Protein 6Z2T (pdb70)

Nearest PDB structures (foldseek):
  6z2t-assembly1_A  TM=1.018E+00  e=1.294E-07  Influenza A virus (A/Mexico City/63/2009(H1N1))
  5l8b-assembly1_J  TM=7.627E-01  e=6.982E+00  Rhodospirillum rubrum
  5l89-assembly3_Z  TM=7.605E-01  e=9.098E+00  Rhodospirillum rubrum
  3q84-assembly1_A  TM=5.729E-01  e=9.098E+00  Homo sapiens

InterPro domains:
  IPR000386 Haemagglutinin, influenzavirus B [PR00331] (10-33)
  IPR000386 Haemagglutinin, influenzavirus B [PR00331] (49-70)
  IPR000386 Haemagglutinin, influenzavirus B [PR00331] (78-100)
  IPR000386 Haemagglutinin, influenzavirus B [PR00331] (112-130)
  IPR000386 Haemagglutinin, influenzavirus B [PR00331] (131-148)
  IPR001364 Haemagglutinin, influenzavirus A/B [PF00509] (1-186)
  IPR001364 Haemagglutinin, influenzavirus A/B [PR00329] (10-33)
  IPR001364 Haemagglutinin, influenzavirus A/B [PR00329] (49-70)
  IPR001364 Haemagglutinin, influenzavirus A/B [PR00329] (112-130)

Solvent-accessible surface area: 5258 Å² total; per-residue (Å²): 234,127,127,181,155,76,72,105,85,122,149,62,67,84,26,112,69,87,97,63,48,143,52,21,99,83,11,76,116,57,39,114,119,194,92,54,72,137,116,62,72,106,8,101,86,87,84,97,133,11,102,71,78,55,147,135,81

Secondary structure (DSSP, 8-state):
---HHHHHHHHHHHHHHHHHHHHHHHHHHHHHTTSS-TTSHHHHHHHHHHHHHHHH-

Radius of gyration: 15.2 Å; Cα contacts (8 Å, |Δi|>4): 24; chains: 1; bounding box: 22×17×50 Å

Structure (mmCIF, N/CA/C/O backbone):
data_6Z2T
#
_entry.id   6Z2T
#
_cell.length_a   36.780
_cell.length_b   36.780
_cell.length_c   166.570
_cell.angle_alpha   90.000
_cell.angle_beta   90.000
_cell.angle_gamma   120.000
#
_symmetry.space_group_name_H-M   'P 63 2 2'
#
loop_
_entity.id
_entity.type
_entity.pdbx_description
1 polymer Hemagglutinin
2 non-polymer 'PHOSPHATE ION'
3 water water
#
loop_
_atom_site.group_PDB
_atom_site.id
_atom_site.type_symbol
_atom_site.label_atom_id
_atom_site.label_alt_id
_atom_site.label_comp_id
_atom_site.label_asym_id
_atom_site.label_entity_id
_atom_site.label_seq_id
_atom_site.pdbx_PDB_ins_code
_atom_site.Cartn_x
_atom_site.Cartn_y
_atom_site.Cartn_z
_atom_site.occupancy
_atom_site.B_iso_or_equiv
_atom_site.auth_seq_id
_atom_site.auth_comp_id
_atom_site.auth_asym_id
_atom_site.auth_atom_id
_atom_site.pdbx_PDB_model_num
ATOM 1 N N . MET A 1 1 ? 4.437 -10.255 154.977 1.00 26.03 16 MET A N 1
ATOM 2 C CA . MET A 1 1 ? 5.661 -11.070 155.278 1.00 24.06 16 MET A CA 1
ATOM 3 C C . MET A 1 1 ? 6.240 -10.663 156.644 1.00 26.47 16 MET A C 1
ATOM 4 O O . MET A 1 1 ? 6.258 -9.459 156.952 1.00 27.88 16 MET A O 1
ATOM 9 N N . GLU A 1 2 ? 6.698 -11.651 157.399 1.00 25.85 17 GLU A N 1
ATOM 10 C CA . GLU A 1 2 ? 7.179 -11.492 158.797 1.00 27.65 17 GLU A CA 1
ATOM 11 C C . GLU A 1 2 ? 8.390 -10.553 158.790 1.00 28.89 17 GLU A C 1
ATOM 12 O O . GLU A 1 2 ? 9.315 -10.797 157.995 1.00 28.19 17 GLU A O 1
ATOM 18 N N . LYS A 1 3 ? 8.416 -9.523 159.651 1.00 26.86 18 LYS A N 1
ATOM 19 C CA . LYS A 1 3 ? 9.583 -8.611 159.790 1.00 27.79 18 LYS A CA 1
ATOM 20 C C . LYS A 1 3 ? 10.503 -9.194 160.878 1.00 24.34 18 LYS A C 1
ATOM 21 O O . LYS A 1 3 ? 10.452 -8.785 162.042 1.00 23.16 18 LYS A O 1
ATOM 27 N N . ARG A 1 4 ? 11.289 -10.192 160.528 1.00 23.72 19 ARG A N 1
ATOM 28 C CA . ARG A 1 4 ? 11.973 -11.020 161.521 1.00 22.30 19 ARG A CA 1
ATOM 29 C C . ARG A 1 4 ? 12.948 -10.188 162.368 1.0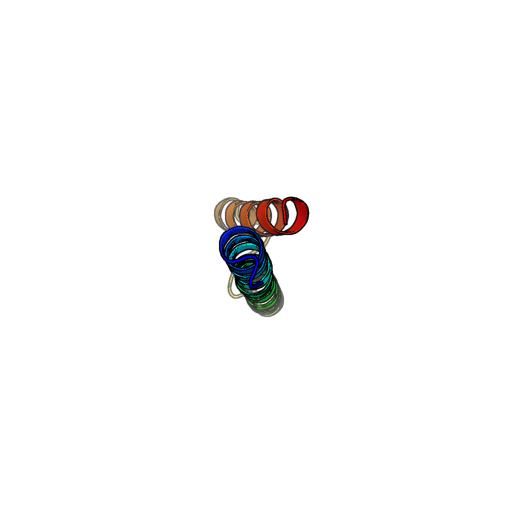0 21.27 19 ARG A C 1
ATOM 30 O O . ARG A 1 4 ? 13.014 -10.431 163.593 1.00 20.58 19 ARG A O 1
ATOM 38 N N . ILE A 1 5 ? 13.717 -9.291 161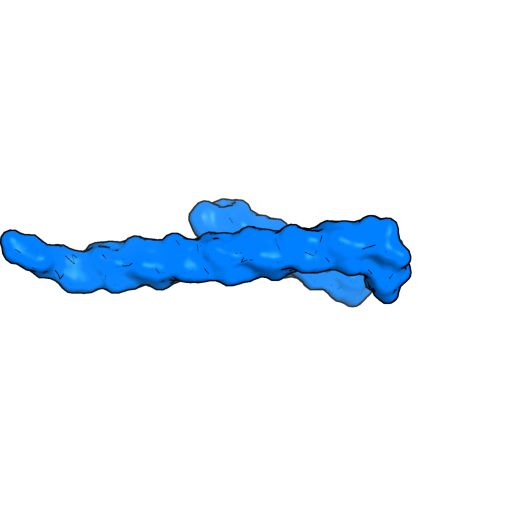.780 1.00 21.00 20 ILE A N 1
ATOM 39 C CA . ILE A 1 5 ? 14.740 -8.565 162.568 1.00 22.42 20 ILE A CA 1
ATOM 40 C C . ILE A 1 5 ? 14.045 -7.537 163.465 1.00 23.56 20 ILE A C 1
ATOM 41 O O . ILE A 1 5 ? 14.398 -7.455 164.660 1.00 22.96 20 ILE A O 1
ATOM 46 N N . GLU A 1 6 ? 13.048 -6.824 162.958 1.00 21.73 21 GLU A N 1
ATOM 47 C CA . GLU A 1 6 ? 12.282 -5.837 163.755 1.00 24.49 21 GLU A CA 1
ATOM 48 C C . GLU A 1 6 ? 11.629 -6.551 164.935 1.00 21.97 21 GLU A C 1
ATOM 49 O O . GLU A 1 6 ? 11.645 -6.004 166.071 1.00 21.68 21 GLU A O 1
ATOM 55 N N . ASN A 1 7 ? 11.049 -7.724 164.711 1.00 20.87 22 ASN A N 1
ATOM 56 C CA . ASN A 1 7 ? 10.336 -8.464 165.770 1.00 22.34 22 ASN A CA 1
ATOM 57 C C . ASN A 1 7 ? 11.354 -8.965 166.809 1.00 21.01 22 ASN A C 1
ATOM 58 O O . ASN A 1 7 ? 11.038 -8.938 168.006 1.00 22.25 22 ASN A O 1
ATOM 63 N N . LEU A 1 8 ? 12.515 -9.455 166.390 1.00 19.84 23 LEU A N 1
ATOM 64 C CA . LEU A 1 8 ? 13.520 -9.946 167.359 1.00 20.28 23 LEU A CA 1
ATOM 65 C C . LEU A 1 8 ? 14.085 -8.758 168.153 1.00 19.15 23 LEU A C 1
ATOM 66 O O . LEU A 1 8 ? 14.224 -8.868 169.369 1.00 19.00 23 LEU A O 1
ATOM 71 N N . ASN A 1 9 ? 14.272 -7.601 167.530 1.00 18.99 24 ASN A N 1
ATOM 72 C CA . ASN A 1 9 ? 14.718 -6.394 168.257 1.00 21.09 24 ASN A CA 1
ATOM 73 C C . ASN A 1 9 ? 13.675 -6.008 169.308 1.00 20.07 24 ASN A C 1
ATOM 74 O O . ASN A 1 9 ? 14.044 -5.674 170.457 1.00 19.53 24 ASN A O 1
ATOM 79 N N . LYS A 1 10 ? 12.381 -6.060 168.970 1.00 20.89 25 LYS A N 1
ATOM 80 C CA . LYS A 1 10 ? 11.303 -5.704 169.922 1.00 22.61 25 LYS A CA 1
ATOM 81 C C . LYS A 1 10 ? 11.298 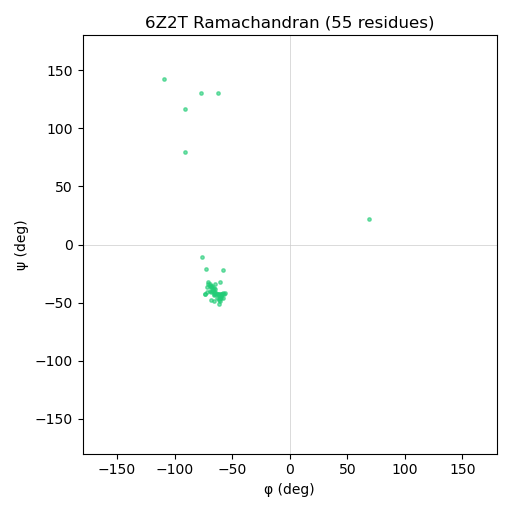-6.712 171.063 1.00 20.92 25 LYS A C 1
ATOM 82 O O . LYS A 1 10 ? 11.122 -6.290 172.246 1.00 21.01 25 LYS A O 1
ATO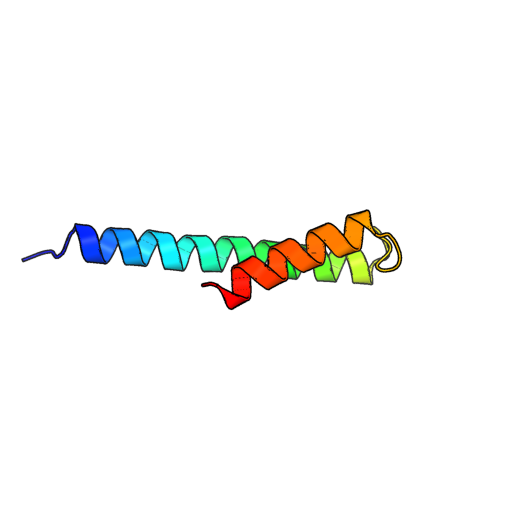M 88 N N . LYS A 1 11 ? 11.481 -7.997 170.773 1.00 19.50 26 LYS A N 1
ATOM 89 C CA . LYS A 1 11 ? 11.524 -9.066 171.794 1.00 19.29 26 LYS A CA 1
ATOM 90 C C . LYS A 1 11 ? 12.682 -8.793 172.761 1.00 19.55 26 LYS A C 1
ATOM 91 O O . LYS A 1 11 ? 12.521 -8.983 173.984 1.00 19.43 26 LYS A O 1
ATOM 97 N N . VAL A 1 12 ? 13.836 -8.399 172.253 1.00 17.89 27 VAL A N 1
ATOM 98 C CA . VAL A 1 12 ? 15.038 -8.138 173.109 1.00 17.76 27 VAL A CA 1
ATOM 99 C C . VAL A 1 12 ? 14.737 -6.939 174.005 1.00 17.50 27 VAL A C 1
ATOM 100 O O . VAL A 1 12 ? 14.967 -6.998 175.218 1.00 17.54 27 VAL A O 1
ATOM 104 N N . ASP A 1 13 ? 14.219 -5.842 173.448 1.00 19.20 28 ASP A N 1
ATOM 105 C CA . ASP A 1 13 ? 13.932 -4.622 174.237 1.00 18.96 28 ASP A CA 1
ATOM 106 C C . ASP A 1 13 ? 12.915 -4.925 175.317 1.00 19.65 28 ASP A C 1
ATOM 107 O O . ASP A 1 13 ? 13.110 -4.524 176.487 1.00 18.59 28 ASP A O 1
ATOM 112 N N . ASP A 1 14 ? 11.845 -5.618 174.965 1.00 18.78 29 ASP A N 1
ATOM 113 C CA . ASP A 1 14 ? 10.758 -5.911 175.894 1.00 19.25 29 ASP A CA 1
ATOM 114 C C . ASP A 1 14 ? 11.295 -6.847 176.993 1.00 17.87 29 ASP A C 1
ATOM 115 O O . ASP A 1 14 ? 10.967 -6.684 178.188 1.00 18.17 29 ASP A O 1
ATOM 120 N N . GLY A 1 15 ? 12.084 -7.855 176.602 1.00 17.23 30 GLY A N 1
ATOM 121 C CA . GLY A 1 15 ? 12.637 -8.790 177.581 1.00 16.88 30 GLY A CA 1
ATOM 122 C C . GLY A 1 15 ? 13.568 -8.086 178.545 1.00 16.44 30 GLY A C 1
ATOM 123 O O . GLY A 1 15 ? 13.554 -8.366 179.761 1.00 17.67 30 GLY A O 1
ATOM 124 N N . PHE A 1 16 ? 14.453 -7.247 178.037 1.00 17.28 31 PHE A N 1
ATOM 125 C CA . PHE A 1 16 ? 15.381 -6.457 178.886 1.00 18.20 31 PHE A CA 1
ATOM 126 C C . PHE A 1 16 ? 14.555 -5.584 179.826 1.00 17.06 31 PHE A C 1
ATOM 127 O O . PHE A 1 16 ? 14.880 -5.492 181.021 1.00 17.09 31 PHE A O 1
ATOM 135 N N . LEU A 1 17 ? 13.479 -4.947 179.353 1.00 17.85 32 LEU A N 1
ATOM 136 C CA . LEU A 1 17 ? 12.618 -4.122 180.249 1.00 18.19 32 LEU A CA 1
ATOM 137 C C . LEU A 1 17 ? 12.096 -4.981 181.385 1.00 17.65 32 LEU A C 1
ATOM 138 O O . LEU A 1 17 ? 12.108 -4.553 182.576 1.00 17.89 32 LEU A O 1
ATOM 143 N N . ASP A 1 18 ? 11.604 -6.186 181.077 1.00 18.50 33 ASP A N 1
ATOM 144 C CA . ASP A 1 18 ? 10.992 -7.045 182.114 1.00 18.41 33 ASP A CA 1
ATOM 145 C C . ASP A 1 18 ? 12.069 -7.450 183.140 1.00 16.96 33 ASP A C 1
ATOM 146 O O . ASP A 1 18 ? 11.794 -7.452 184.343 1.00 17.32 33 ASP A O 1
ATOM 151 N N . ILE A 1 19 ? 13.278 -7.717 182.669 1.00 16.21 34 ILE A N 1
ATOM 152 C CA . ILE A 1 19 ? 14.403 -8.164 183.549 1.00 15.76 34 ILE A CA 1
ATOM 153 C C . ILE A 1 19 ? 14.814 -7.016 184.465 1.00 15.39 34 ILE A C 1
ATOM 154 O O . ILE A 1 19 ? 14.969 -7.213 185.681 1.00 15.67 34 ILE A O 1
ATOM 159 N N . TRP A 1 20 ? 15.003 -5.820 183.916 1.00 16.91 35 TRP A N 1
ATOM 160 C CA . TRP A 1 20 ? 15.447 -4.672 184.744 1.00 17.07 35 TRP A CA 1
ATOM 161 C C . TRP A 1 20 ? 14.341 -4.187 185.669 1.00 16.85 35 TRP A C 1
ATOM 162 O O . TRP A 1 20 ? 14.631 -3.792 186.801 1.00 17.32 35 TRP A O 1
ATOM 173 N N . THR A 1 21 ? 13.076 -4.294 185.266 1.00 17.07 36 THR A N 1
ATOM 174 C CA . THR A 1 21 ? 11.932 -3.928 186.136 1.00 18.27 36 THR A CA 1
ATOM 175 C C . THR A 1 21 ? 11.895 -4.882 187.343 1.00 16.86 36 THR A C 1
ATOM 176 O O . THR A 1 21 ? 11.763 -4.459 188.496 1.00 16.58 36 THR A O 1
ATOM 180 N N . TYR A 1 22 ? 12.106 -6.186 187.117 1.00 16.78 37 TYR A N 1
ATOM 181 C CA . TYR A 1 22 ? 12.178 -7.186 188.193 1.00 16.80 37 TYR A CA 1
ATOM 182 C C . TYR A 1 22 ? 13.351 -6.823 189.095 1.00 15.28 37 TYR A C 1
ATOM 183 O O . TYR A 1 22 ? 13.205 -6.832 190.305 1.00 16.30 37 TYR A O 1
ATOM 192 N N . ASN A 1 23 ? 14.524 -6.530 188.542 1.00 16.53 38 ASN A N 1
ATOM 193 C CA . ASN A 1 23 ? 15.699 -6.194 189.394 1.00 16.51 38 ASN A CA 1
ATOM 194 C C . ASN A 1 23 ? 15.343 -5.009 190.293 1.00 16.33 38 ASN A C 1
ATOM 195 O O . ASN A 1 23 ? 15.669 -5.015 191.488 1.00 16.05 38 ASN A O 1
ATOM 200 N N . ALA A 1 24 ? 14.676 -3.999 189.750 1.00 17.36 39 ALA A N 1
ATOM 201 C CA . ALA A 1 24 ? 14.331 -2.799 190.535 1.00 17.92 39 ALA A CA 1
ATOM 202 C C . ALA A 1 24 ? 13.396 -3.174 191.679 1.00 17.30 39 ALA A C 1
ATOM 203 O O . ALA A 1 24 ? 13.558 -2.680 192.808 1.00 18.02 39 ALA A O 1
ATOM 205 N N . GLU A 1 25 ? 12.420 -4.017 191.400 1.00 16.67 40 GLU A N 1
ATOM 206 C CA . GLU A 1 25 ? 11.375 -4.352 192.394 1.00 18.74 40 GLU A CA 1
ATOM 207 C C . GLU A 1 25 ? 12.002 -5.183 193.513 1.00 17.18 40 GLU A C 1
ATOM 208 O O . GLU A 1 25 ? 11.694 -4.987 194.685 1.00 17.78 40 GLU A O 1
ATOM 214 N N . LEU A 1 26 ? 12.901 -6.115 193.192 1.00 16.53 41 LEU A N 1
ATOM 215 C CA . LEU A 1 26 ? 13.557 -6.902 194.240 1.00 16.29 41 LEU A CA 1
ATOM 216 C C . LEU A 1 26 ? 14.431 -5.989 195.086 1.00 17.13 41 LEU A C 1
ATOM 217 O O . LEU A 1 26 ? 14.420 -6.126 196.306 1.00 16.66 41 LEU A O 1
ATOM 222 N N . LEU A 1 27 ? 15.163 -5.090 194.458 1.00 17.69 42 LEU A N 1
ATOM 223 C CA . LEU A 1 27 ? 16.121 -4.241 195.205 1.00 18.83 42 LEU A CA 1
ATOM 224 C C . LEU A 1 27 ? 15.308 -3.368 196.148 1.00 19.82 42 LEU A C 1
ATOM 225 O O . LEU A 1 27 ? 15.745 -3.245 197.330 1.00 19.18 42 LEU A O 1
ATOM 230 N N . VAL A 1 28 ? 14.159 -2.812 195.736 1.00 18.89 43 VAL A N 1
ATOM 231 C CA . VAL A 1 28 ? 13.384 -1.934 196.660 1.00 21.94 43 VAL A CA 1
ATOM 232 C C . VAL A 1 28 ? 12.868 -2.776 197.833 1.00 21.19 43 VAL A C 1
ATOM 233 O O . VAL A 1 28 ? 12.898 -2.270 198.983 1.00 20.42 43 VAL A O 1
ATOM 237 N N . LEU A 1 29 ? 12.454 -4.034 197.632 1.00 19.11 44 LEU A N 1
ATOM 238 C CA . LEU A 1 29 ? 12.020 -4.880 198.7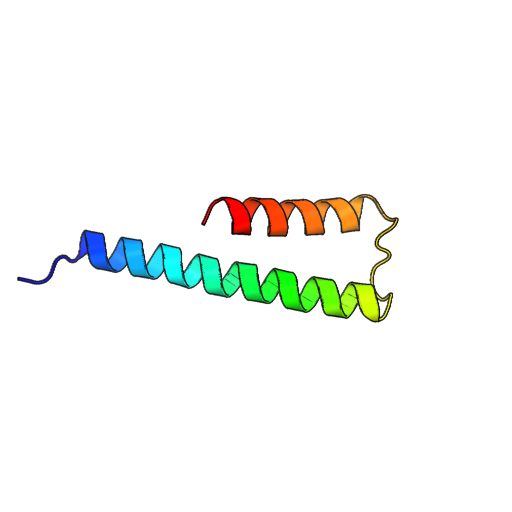70 1.00 21.11 44 LEU A CA 1
ATOM 239 C C . LEU A 1 29 ? 13.196 -5.181 199.689 1.00 19.57 44 LEU A C 1
ATOM 240 O O . LEU A 1 29 ? 13.009 -5.144 200.943 1.00 20.20 44 LEU A O 1
ATOM 245 N N . LEU A 1 30 ? 14.393 -5.411 199.175 1.00 18.72 45 LEU A N 1
ATOM 246 C CA . LEU A 1 30 ? 15.554 -5.734 200.040 1.00 20.38 45 LEU A CA 1
ATOM 247 C C . LEU A 1 30 ? 15.959 -4.473 200.803 1.00 21.46 45 LEU A C 1
ATOM 248 O O . LEU A 1 30 ? 16.367 -4.582 201.975 1.00 22.04 45 LEU A O 1
ATOM 253 N N . GLU A 1 31 ? 15.818 -3.301 200.203 1.00 21.55 46 GLU A N 1
ATOM 254 C CA . GLU A 1 31 ? 16.161 -2.038 200.930 1.00 23.13 46 GLU A CA 1
ATOM 255 C C . GLU A 1 31 ? 15.098 -1.783 201.994 1.00 22.91 46 GLU A C 1
ATOM 256 O O . GLU A 1 31 ? 15.471 -1.368 203.144 1.00 22.81 46 GLU A O 1
ATOM 262 N N . ASN A 1 32 ? 13.836 -2.082 201.731 1.00 22.09 47 ASN A N 1
ATOM 263 C CA . ASN A 1 32 ? 12.744 -1.832 202.694 1.00 24.57 47 ASN A CA 1
ATOM 264 C C . ASN A 1 32 ? 12.920 -2.752 203.910 1.00 22.30 47 ASN A 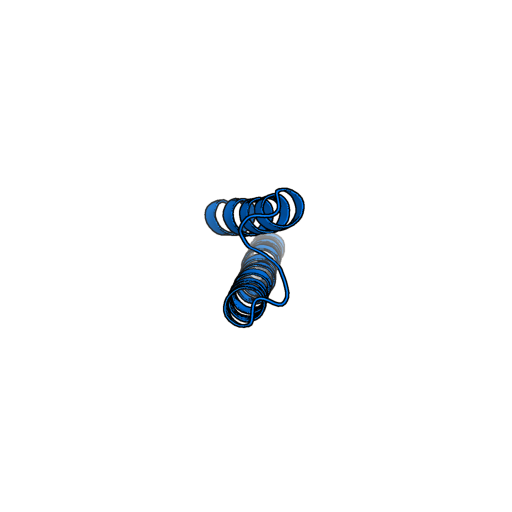C 1
ATOM 265 O O . ASN A 1 32 ? 12.549 -2.357 205.055 1.00 23.66 47 ASN A O 1
ATOM 270 N N . GLU A 1 33 ? 13.388 -3.989 203.730 1.00 19.70 48 GLU A N 1
ATOM 271 C CA . GLU A 1 33 ? 13.636 -4.920 204.856 1.00 20.05 48 GLU A CA 1
ATOM 272 C C . GLU A 1 33 ? 14.931 -4.541 205.581 1.00 20.72 48 GLU A C 1
ATOM 273 O O . GLU A 1 33 ? 15.183 -5.136 206.659 1.00 21.31 48 GLU A O 1
ATOM 279 N N . ARG A 1 34 ? 15.726 -3.639 205.014 1.00 20.09 49 ARG A N 1
ATOM 280 C CA . ARG A 1 34 ? 17.072 -3.197 205.462 1.00 20.78 49 ARG A CA 1
ATOM 281 C C . ARG A 1 34 ? 18.106 -4.320 205.301 1.00 21.06 49 ARG A C 1
ATOM 282 O O . ARG A 1 34 ? 19.212 -4.253 205.888 1.00 20.88 49 ARG A O 1
ATOM 290 N N . THR A 1 35 ? 17.861 -5.301 204.435 1.00 20.11 50 THR A N 1
ATOM 291 C CA . THR A 1 35 ? 18.813 -6.392 204.176 1.00 20.40 50 THR A CA 1
ATOM 292 C C . THR A 1 35 ? 20.098 -5.741 203.665 1.00 20.08 50 THR A C 1
ATOM 293 O O . THR A 1 35 ? 21.209 -6.116 204.053 1.00 20.02 50 THR A O 1
ATOM 297 N N . LEU A 1 36 ? 19.914 -4.809 202.738 1.00 20.79 51 LEU A N 1
ATOM 298 C CA . LEU A 1 36 ? 20.975 -3.952 202.202 1.00 22.76 51 LEU A CA 1
ATOM 299 C C . LEU A 1 36 ? 20.719 -2.557 202.750 1.00 25.14 51 LEU A C 1
ATOM 300 O O . LEU A 1 36 ? 19.536 -2.161 202.798 1.00 26.07 51 LEU A O 1
ATOM 305 N N . ASP A 1 37 ? 21.789 -1.869 203.080 1.00 25.53 52 ASP A N 1
ATOM 306 C CA . ASP A 1 37 ? 21.720 -0.474 203.587 1.00 29.57 52 ASP A CA 1
ATOM 307 C C . ASP A 1 37 ? 21.814 0.516 202.420 1.00 28.72 52 ASP A C 1
ATOM 308 O O . ASP A 1 37 ? 22.864 0.573 201.792 1.00 27.75 52 ASP A O 1
ATOM 313 N N . TYR A 1 38 ? 20.768 1.299 202.194 1.00 33.92 53 TYR A N 1
ATOM 314 C CA . TYR A 1 38 ? 20.730 2.343 201.138 1.00 37.46 53 TYR A CA 1
ATOM 315 C C . TYR A 1 38 ? 21.875 3.351 201.353 1.00 37.58 53 TYR A C 1
ATOM 316 O O . TYR A 1 38 ? 22.292 3.988 200.378 1.00 39.84 53 TYR A O 1
ATOM 325 N N . HIS A 1 39 ? 22.427 3.473 202.565 1.00 38.25 54 HIS A N 1
ATOM 326 C CA . HIS A 1 39 ? 23.554 4.403 202.854 1.00 42.53 54 HIS A CA 1
ATOM 327 C C . HIS A 1 39 ? 24.879 3.891 202.259 1.00 39.16 54 HIS A C 1
ATOM 328 O O . HIS A 1 39 ? 25.760 4.707 202.057 1.00 42.52 54 HIS A O 1
ATOM 335 N N . ASP A 1 40 ? 25.023 2.598 201.959 1.00 31.94 55 ASP A N 1
ATOM 336 C CA . ASP A 1 40 ? 26.286 1.946 201.509 1.00 31.64 55 ASP A CA 1
ATOM 337 C C . ASP A 1 40 ? 26.546 2.281 200.026 1.00 34.48 55 ASP A C 1
ATOM 338 O O . ASP A 1 40 ? 25.614 2.108 199.203 1.00 30.24 55 ASP A O 1
ATOM 343 N N . SER A 1 41 ? 27.750 2.729 199.658 1.00 33.24 56 SER A N 1
ATOM 344 C CA . SER A 1 41 ? 28.075 3.093 198.253 1.00 33.50 56 SER A CA 1
ATOM 345 C C . SER A 1 41 ? 27.906 1.894 197.313 1.00 30.90 56 SER A C 1
ATOM 346 O O . SER A 1 41 ? 27.560 2.099 196.143 1.00 29.78 56 SER A O 1
ATOM 349 N N . ASN A 1 42 ? 28.156 0.673 197.782 1.00 32.03 57 ASN A N 1
ATOM 350 C CA . ASN A 1 42 ? 28.029 -0.527 196.920 1.00 30.07 57 ASN A CA 1
ATOM 351 C C . ASN A 1 42 ? 26.553 -0.747 196.596 1.00 25.52 57 ASN A C 1
ATOM 352 O O . ASN A 1 42 ? 26.256 -1.210 195.470 1.00 26.35 57 ASN A O 1
ATOM 357 N N . VAL A 1 43 ? 25.660 -0.454 197.536 1.00 22.20 58 VAL A N 1
ATOM 358 C CA . VAL A 1 43 ? 24.203 -0.594 197.314 1.00 24.03 58 VAL A CA 1
ATOM 359 C C . VAL A 1 43 ? 23.770 0.555 196.394 1.00 24.67 58 VAL A C 1
ATOM 360 O O . VAL A 1 43 ? 22.991 0.321 195.495 1.00 22.00 58 VAL A O 1
ATOM 364 N N . LYS A 1 44 ? 24.277 1.770 196.627 1.00 24.55 59 LYS A N 1
ATOM 365 C CA . LYS A 1 44 ? 23.952 2.901 195.721 1.00 26.18 59 LYS A CA 1
ATOM 366 C C . LYS A 1 44 ? 24.345 2.548 194.289 1.00 24.28 59 LYS A C 1
ATOM 367 O O . LYS A 1 44 ? 23.556 2.854 193.375 1.00 25.15 59 LYS A O 1
ATOM 373 N N . ASN A 1 45 ? 25.503 1.923 194.110 1.00 24.79 60 ASN A N 1
ATOM 374 C CA . ASN A 1 45 ? 25.985 1.485 192.776 1.00 26.64 60 ASN A CA 1
ATOM 375 C C . ASN A 1 45 ? 24.973 0.531 192.133 1.00 27.69 60 ASN A C 1
ATOM 376 O O . ASN A 1 45 ? 24.727 0.660 190.917 1.00 26.31 60 ASN A O 1
ATOM 381 N N . LEU A 1 46 ? 24.373 -0.412 192.875 1.00 25.39 61 LEU A N 1
ATOM 382 C CA . LEU A 1 46 ? 23.320 -1.299 192.296 1.00 25.88 61 LEU A CA 1
ATOM 383 C C . LEU A 1 46 ? 22.140 -0.477 191.808 1.00 24.00 61 LEU A C 1
ATOM 384 O O . LEU A 1 46 ? 21.589 -0.716 190.716 1.00 23.60 61 LEU A O 1
ATOM 389 N N . TYR A 1 47 ? 21.684 0.427 192.672 1.00 22.69 62 TYR A N 1
ATOM 390 C CA . TYR A 1 47 ? 20.513 1.267 192.420 1.00 22.94 62 TYR A CA 1
ATOM 391 C C . TYR A 1 47 ? 20.771 2.083 191.151 1.00 23.05 62 TYR A C 1
ATOM 392 O O . TYR A 1 47 ? 19.891 2.186 190.296 1.00 24.07 62 TYR A O 1
ATOM 401 N N . GLU A 1 48 ? 21.986 2.606 191.014 1.00 21.66 63 GLU A N 1
ATOM 402 C CA . GLU A 1 48 ? 22.269 3.465 189.834 1.00 23.30 63 GLU A CA 1
ATOM 403 C C . GLU A 1 48 ? 22.286 2.621 188.567 1.00 23.71 63 GLU A C 1
ATOM 404 O O . GLU A 1 48 ? 21.855 3.125 187.541 1.00 24.18 63 GLU A O 1
ATOM 410 N N . LYS A 1 49 ? 22.768 1.385 188.636 1.00 22.96 64 LYS A N 1
ATOM 411 C CA . LYS A 1 49 ? 22.706 0.487 187.456 1.00 23.48 64 LYS A CA 1
ATOM 412 C C . LYS A 1 49 ? 21.259 0.242 187.039 1.00 23.08 64 LYS A C 1
ATOM 413 O O . LYS A 1 49 ? 20.934 0.404 185.862 1.00 25.30 64 LYS A O 1
ATOM 419 N N . VAL A 1 50 ? 20.391 -0.158 187.957 1.00 22.81 65 VAL A N 1
ATOM 420 C CA . VAL A 1 50 ? 18.979 -0.458 187.597 1.00 23.43 65 VAL A CA 1
ATOM 421 C C . VAL A 1 50 ? 18.322 0.795 187.036 1.00 25.79 65 VAL A C 1
ATOM 422 O O . VAL A 1 50 ? 17.656 0.729 186.008 1.00 25.70 65 VAL A O 1
ATOM 426 N N . ARG A 1 51 ? 18.570 1.928 187.680 1.00 25.39 66 ARG A N 1
ATOM 427 C CA . ARG A 1 51 ? 17.978 3.197 187.232 1.00 24.79 66 ARG A CA 1
ATOM 428 C C . ARG A 1 51 ? 18.415 3.551 185.800 1.00 22.38 66 ARG A C 1
ATOM 429 O O . ARG A 1 51 ? 17.560 3.887 184.975 1.00 24.35 66 ARG A O 1
ATOM 437 N N . SER A 1 52 ? 19.706 3.414 185.525 1.00 24.31 67 SER A N 1
ATOM 438 C CA . SER A 1 52 ? 20.325 3.718 184.207 1.00 23.68 67 SER A CA 1
ATOM 439 C C . SER A 1 52 ? 19.695 2.843 183.135 1.00 24.38 67 SER A C 1
ATO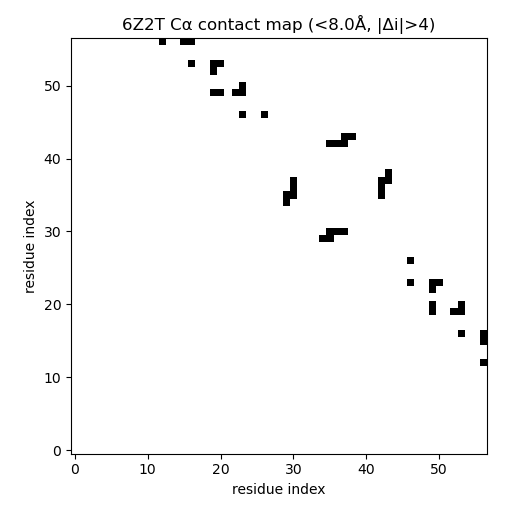M 440 O O . SER A 1 52 ? 19.318 3.325 182.053 1.00 24.48 67 SER A O 1
ATOM 443 N N . GLN A 1 53 ? 19.533 1.560 183.454 1.00 21.42 68 GLN A 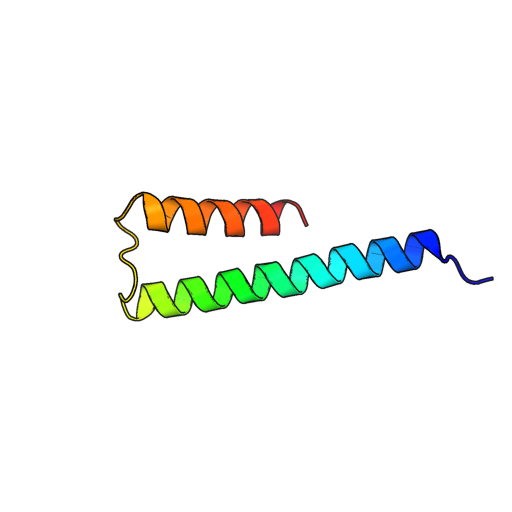N 1
ATOM 444 C CA . GLN A 1 53 ? 18.991 0.585 182.503 1.00 22.31 68 GLN A CA 1
ATOM 445 C C . GLN A 1 53 ? 17.520 0.896 182.226 1.00 22.80 68 GLN A C 1
ATOM 446 O O . GLN A 1 53 ? 17.133 0.840 181.078 1.00 24.65 68 GLN A O 1
ATOM 452 N N . LEU A 1 54 ? 16.729 1.286 183.223 1.00 23.06 69 LEU A N 1
ATOM 453 C CA . LEU A 1 54 ? 15.282 1.518 183.007 1.00 23.40 69 LEU A CA 1
ATOM 454 C C . LEU A 1 54 ? 15.079 2.792 182.188 1.00 28.26 69 LEU A C 1
ATOM 455 O O . LEU A 1 54 ? 14.248 2.752 181.246 1.00 29.23 69 LEU A O 1
ATOM 460 N N . LYS A 1 55 ? 15.852 3.829 182.475 1.00 28.08 70 LYS A N 1
ATOM 461 C CA . LYS A 1 55 ? 15.729 5.092 181.690 1.00 31.68 70 LYS A CA 1
ATOM 462 C C . LYS A 1 55 ? 16.141 4.855 180.230 1.00 34.64 70 LYS A C 1
ATOM 463 O O . LYS A 1 55 ? 15.493 5.437 179.325 1.00 36.06 70 LYS A O 1
ATOM 469 N N . ASN A 1 56 ? 17.119 3.979 179.987 1.00 33.00 71 ASN A N 1
ATOM 470 C CA . ASN A 1 56 ? 17.632 3.679 178.617 1.00 36.85 71 ASN A CA 1
ATOM 471 C C . ASN A 1 56 ? 16.586 2.913 177.790 1.00 42.52 71 ASN A C 1
ATOM 472 O O . ASN A 1 56 ? 16.544 3.090 176.539 1.00 44.73 71 ASN A O 1
ATOM 477 N N . ASN A 1 57 ? 15.786 2.051 178.417 1.00 44.13 72 ASN A N 1
ATOM 478 C CA . ASN A 1 57 ? 14.859 1.155 177.674 1.00 49.67 72 ASN A CA 1
ATOM 479 C C . ASN A 1 57 ? 13.721 2.004 177.081 1.00 50.32 72 ASN A C 1
ATOM 480 O O . ASN A 1 57 ? 13.451 3.101 177.570 1.00 52.42 72 ASN A O 1
#

Foldseek 3Di:
DDPVVVVVVVVVLVVLLVVLVVLQVVLVVCVVVVVDPCVDVVSVVSNVVSVVSNVVD

Organism: NCBI:txid654771

B-factor: mean 27.61, std 9.9, range [15.28, 76.34]

Sequence (57 aa):
MEKRIENLNKKVDDGFLDIWTYNAELLVLLENERTLDYHDSNVKNLYEKVRSQLKNN